Protein AF-A0A6I6JPS3-F1 (afdb_monomer)

pLDDT: mean 87.24, std 10.9, range [52.09, 98.12]

Structure (mmCIF, N/CA/C/O backbone):
data_AF-A0A6I6JPS3-F1
#
_entry.id   AF-A0A6I6JPS3-F1
#
loop_
_atom_site.group_PDB
_atom_site.id
_atom_site.type_symbol
_atom_site.label_atom_id
_atom_site.label_alt_id
_atom_site.label_comp_id
_atom_site.label_asym_id
_atom_site.label_entity_id
_atom_site.label_seq_id
_atom_site.pdbx_PDB_ins_code
_atom_site.Cartn_x
_atom_site.Cartn_y
_atom_site.Cartn_z
_atom_site.occupancy
_atom_site.B_iso_or_equiv
_atom_site.auth_seq_id
_atom_site.auth_comp_id
_atom_site.auth_asym_id
_atom_site.auth_atom_id
_atom_site.pdbx_PDB_model_num
ATOM 1 N N . MET A 1 1 ? 6.245 16.673 4.059 1.00 68.94 1 MET A N 1
ATOM 2 C CA . MET A 1 1 ? 6.814 15.321 4.227 1.00 68.94 1 MET A CA 1
ATOM 3 C C . MET A 1 1 ? 7.159 14.797 2.848 1.00 68.94 1 MET A C 1
ATOM 5 O O . MET A 1 1 ? 6.336 14.940 1.954 1.00 68.94 1 MET A O 1
ATOM 9 N N . GLU A 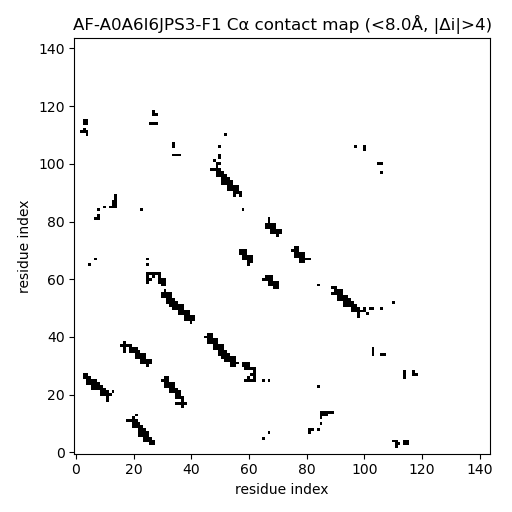1 2 ? 8.362 14.272 2.656 1.00 84.56 2 GLU A N 1
ATOM 10 C CA . GLU A 1 2 ? 8.762 13.668 1.382 1.00 84.56 2 GLU A CA 1
ATOM 11 C C . GLU A 1 2 ? 8.068 12.307 1.205 1.00 84.56 2 GLU A C 1
ATOM 13 O O . GLU A 1 2 ? 7.949 11.549 2.172 1.00 84.56 2 GLU A O 1
ATOM 18 N N . SER A 1 3 ? 7.571 12.012 0.001 1.00 90.06 3 SER A N 1
ATOM 19 C CA . SER A 1 3 ? 6.802 10.796 -0.295 1.00 90.06 3 SER A CA 1
ATOM 20 C C . SER A 1 3 ? 7.601 9.861 -1.198 1.00 90.06 3 SER A C 1
ATOM 22 O O . SER A 1 3 ? 7.842 10.171 -2.359 1.00 90.06 3 SER A O 1
ATOM 24 N N . PHE A 1 4 ? 7.975 8.704 -0.661 1.00 95.88 4 PHE A N 1
ATOM 25 C CA . PHE A 1 4 ? 8.673 7.613 -1.344 1.00 95.88 4 PHE A CA 1
ATOM 26 C C . PHE A 1 4 ? 7.723 6.474 -1.735 1.00 95.88 4 PHE A C 1
ATOM 28 O O . PHE A 1 4 ? 8.003 5.715 -2.653 1.00 95.88 4 PHE A O 1
ATOM 35 N N . ALA A 1 5 ? 6.594 6.325 -1.042 1.00 96.75 5 ALA A N 1
ATOM 36 C CA . ALA A 1 5 ? 5.496 5.489 -1.516 1.00 96.75 5 ALA A CA 1
ATOM 37 C C . ALA A 1 5 ? 4.624 6.311 -2.480 1.00 96.75 5 ALA A C 1
ATOM 39 O O . ALA A 1 5 ? 4.261 7.449 -2.170 1.00 96.75 5 ALA A O 1
ATOM 40 N N . ARG A 1 6 ? 4.280 5.754 -3.647 1.00 96.81 6 ARG A N 1
ATOM 41 C CA . ARG A 1 6 ? 3.447 6.438 -4.653 1.00 96.81 6 ARG A CA 1
ATOM 42 C C . ARG A 1 6 ? 2.007 5.965 -4.548 1.00 96.81 6 ARG A C 1
ATOM 44 O O . ARG A 1 6 ? 1.759 4.769 -4.634 1.00 96.81 6 ARG A O 1
ATOM 51 N N . LEU A 1 7 ? 1.059 6.879 -4.355 1.00 97.00 7 LEU A N 1
ATOM 52 C CA . LEU A 1 7 ? -0.364 6.535 -4.371 1.00 97.00 7 LEU A CA 1
ATOM 53 C C . LEU A 1 7 ? -0.761 6.108 -5.792 1.00 97.00 7 LEU A C 1
ATOM 55 O O . LEU A 1 7 ? -0.597 6.881 -6.729 1.00 97.00 7 LEU A O 1
ATOM 59 N N . ILE A 1 8 ? -1.282 4.892 -5.929 1.00 96.75 8 ILE A N 1
ATOM 60 C CA . ILE A 1 8 ? -1.801 4.342 -7.188 1.00 96.75 8 ILE A CA 1
ATOM 61 C C . ILE A 1 8 ? -3.280 4.694 -7.315 1.00 96.75 8 ILE A C 1
ATOM 63 O O . ILE A 1 8 ? -3.712 5.263 -8.313 1.00 96.75 8 ILE A O 1
ATOM 67 N N . HIS A 1 9 ? -4.058 4.352 -6.288 1.00 96.00 9 HIS A N 1
ATOM 68 C CA . HIS A 1 9 ? -5.504 4.513 -6.293 1.00 96.00 9 HIS A CA 1
ATOM 69 C C . HIS A 1 9 ? -6.043 4.626 -4.865 1.00 96.00 9 HIS A C 1
ATOM 71 O O . HIS A 1 9 ? -5.446 4.120 -3.911 1.00 96.00 9 HIS A O 1
ATOM 77 N N . LYS A 1 10 ? -7.195 5.278 -4.712 1.00 96.19 10 LYS A N 1
ATOM 78 C CA . LYS A 1 10 ? -7.948 5.331 -3.458 1.00 96.19 10 LYS A CA 1
ATOM 79 C C . LYS A 1 10 ? -9.389 4.947 -3.754 1.00 96.19 10 LYS A C 1
ATOM 81 O O . LYS A 1 10 ? -10.052 5.657 -4.503 1.00 96.19 10 LYS A O 1
ATOM 86 N N . SER A 1 11 ? -9.872 3.890 -3.111 1.00 92.81 11 SER A N 1
ATOM 87 C CA . SER A 1 11 ? -11.234 3.397 -3.308 1.00 92.81 11 SER A CA 1
ATOM 88 C C . SER A 1 11 ? -12.029 3.341 -2.007 1.00 92.81 11 SER A C 1
ATOM 90 O O . SER A 1 11 ? -11.480 3.165 -0.920 1.00 92.81 11 SER A O 1
ATOM 92 N N . TYR A 1 12 ? -13.345 3.491 -2.140 1.00 87.50 12 TYR A N 1
ATOM 93 C CA . TYR A 1 12 ? -14.342 3.276 -1.092 1.00 87.50 12 TYR A CA 1
ATOM 94 C C . TYR A 1 12 ? -15.195 2.021 -1.355 1.00 87.50 12 TYR A C 1
ATOM 96 O O . TYR A 1 12 ? -15.994 1.644 -0.503 1.00 87.50 12 TYR A O 1
ATOM 104 N N . MET A 1 13 ? -15.035 1.378 -2.518 1.00 72.12 13 MET A N 1
ATOM 105 C CA . MET A 1 13 ? -15.853 0.256 -2.993 1.00 72.12 13 MET A CA 1
ATOM 106 C C . MET A 1 13 ? -15.082 -1.066 -2.970 1.00 72.12 13 MET A C 1
ATOM 108 O O . MET A 1 13 ? -15.165 -1.867 -3.895 1.00 72.12 13 MET A O 1
ATOM 112 N N . THR A 1 14 ? -14.338 -1.307 -1.893 1.00 74.81 14 THR A N 1
ATOM 113 C CA . THR A 1 14 ? -13.442 -2.464 -1.843 1.00 74.81 14 THR A CA 1
ATOM 114 C C . THR A 1 14 ? -14.105 -3.703 -1.271 1.00 74.81 14 THR A C 1
ATOM 116 O O . THR A 1 14 ? -14.907 -3.617 -0.344 1.00 74.81 14 THR A O 1
ATOM 119 N N . TYR A 1 15 ? -13.646 -4.868 -1.714 1.00 82.25 15 TYR A N 1
ATOM 120 C CA . TYR A 1 15 ? -14.017 -6.174 -1.157 1.00 82.25 15 TYR A CA 1
ATOM 121 C C . TYR A 1 15 ? -13.280 -6.511 0.156 1.00 82.25 15 TYR A C 1
ATOM 123 O O . TYR A 1 15 ? -13.296 -7.654 0.614 1.00 82.25 15 TYR A O 1
ATOM 131 N N . LEU A 1 16 ? -12.606 -5.530 0.765 1.00 87.62 16 LEU A N 1
ATOM 132 C CA . LEU A 1 16 ? -11.905 -5.677 2.038 1.00 87.62 16 LEU A CA 1
ATOM 133 C C . LEU A 1 16 ? -12.851 -5.420 3.219 1.00 87.62 16 LEU A C 1
ATOM 135 O O . LEU A 1 16 ? -13.824 -4.681 3.080 1.00 87.62 16 LEU A O 1
ATOM 139 N N . PRO A 1 17 ? -12.576 -5.988 4.411 1.00 85.94 17 PRO A N 1
ATOM 140 C CA . PRO A 1 17 ? -13.437 -5.849 5.586 1.00 85.94 17 PRO A CA 1
ATOM 141 C C . PRO A 1 17 ? -13.301 -4.455 6.223 1.00 85.94 17 PRO A C 1
ATOM 143 O O . PRO A 1 17 ? -12.795 -4.308 7.336 1.00 85.94 17 PRO A O 1
ATOM 146 N N . THR A 1 18 ? -13.724 -3.416 5.506 1.00 88.88 18 THR A N 1
ATOM 147 C CA . THR A 1 18 ? -13.648 -2.018 5.924 1.00 88.88 18 THR A CA 1
ATOM 148 C C . THR A 1 18 ? -14.843 -1.204 5.435 1.00 88.88 18 THR A C 1
ATOM 150 O O . THR A 1 18 ? -15.448 -1.501 4.413 1.00 88.88 18 THR A O 1
ATOM 153 N N . LYS A 1 19 ? -15.182 -0.159 6.195 1.00 86.31 19 LYS A N 1
ATOM 154 C CA . LYS A 1 19 ? -16.104 0.914 5.784 1.00 86.31 19 LYS A CA 1
ATOM 155 C C . LYS A 1 19 ? -15.362 2.215 5.448 1.00 86.31 19 LYS A C 1
ATOM 157 O O . LYS A 1 19 ? -15.985 3.228 5.155 1.00 86.31 19 LYS A O 1
ATOM 162 N N . MET A 1 20 ? -14.039 2.201 5.585 1.00 90.62 20 MET A N 1
ATOM 163 C CA . MET A 1 20 ? -13.146 3.335 5.389 1.00 90.62 20 MET A CA 1
ATOM 164 C C . MET A 1 20 ? -12.469 3.207 4.022 1.00 90.62 20 MET A C 1
ATOM 166 O O . MET A 1 20 ? -12.369 2.098 3.498 1.00 90.62 20 MET A O 1
ATOM 170 N N . PRO A 1 21 ? -11.974 4.313 3.443 1.00 92.44 21 PRO A N 1
ATOM 171 C CA . PRO A 1 21 ? -11.244 4.237 2.191 1.00 92.44 21 PRO A CA 1
ATOM 172 C C . PRO A 1 21 ? -10.010 3.344 2.307 1.00 92.44 21 PRO A C 1
ATOM 174 O O . PRO A 1 21 ? -9.287 3.370 3.306 1.00 92.44 21 PRO A O 1
ATOM 177 N N . VAL A 1 22 ? -9.755 2.611 1.236 1.00 95.88 22 VAL A N 1
ATOM 178 C CA . VAL A 1 22 ? -8.556 1.816 1.014 1.00 95.88 22 VAL A CA 1
ATOM 179 C C . VAL A 1 22 ? -7.635 2.594 0.092 1.00 95.88 22 VAL A C 1
ATOM 181 O O . VAL A 1 22 ? -8.072 3.176 -0.902 1.00 95.88 22 VAL A O 1
ATOM 184 N N . GLN A 1 23 ? -6.355 2.619 0.432 1.00 97.12 23 GLN A N 1
ATOM 185 C CA . GLN A 1 23 ? -5.322 3.299 -0.332 1.00 97.12 23 GLN A CA 1
ATOM 186 C C . GLN A 1 23 ? -4.339 2.263 -0.871 1.00 97.12 23 GLN A C 1
ATOM 188 O O . GLN A 1 23 ? -3.797 1.461 -0.112 1.00 97.12 23 GLN A O 1
ATOM 193 N N . PHE A 1 24 ? -4.108 2.293 -2.177 1.00 97.25 24 PHE A N 1
ATOM 194 C CA . PHE A 1 24 ? -3.176 1.414 -2.869 1.00 97.25 24 PHE A CA 1
ATOM 195 C C . PHE A 1 24 ? -1.916 2.198 -3.207 1.00 97.25 24 PHE A C 1
ATOM 197 O O . PHE A 1 24 ? -1.997 3.294 -3.761 1.00 97.25 24 PHE A O 1
ATOM 204 N N . TYR A 1 25 ? -0.758 1.641 -2.884 1.00 98.12 25 TYR A N 1
ATOM 205 C CA . TYR A 1 25 ? 0.536 2.290 -3.020 1.00 98.12 25 TYR A CA 1
ATOM 206 C C . TYR A 1 25 ? 1.520 1.412 -3.778 1.00 98.12 25 TYR A C 1
ATOM 208 O O . TYR A 1 25 ? 1.634 0.222 -3.508 1.00 98.12 25 TYR A O 1
ATOM 216 N N . GLY A 1 26 ? 2.267 2.018 -4.687 1.00 97.69 26 GLY A N 1
ATOM 217 C CA . GLY A 1 26 ? 3.401 1.409 -5.358 1.00 97.69 26 GLY A CA 1
ATOM 218 C C . GLY A 1 26 ? 4.691 1.768 -4.641 1.00 97.69 26 GLY A C 1
ATOM 219 O O . GLY A 1 26 ? 4.914 2.942 -4.317 1.00 97.69 26 GLY A O 1
ATOM 220 N N . LEU A 1 27 ? 5.526 0.765 -4.371 1.00 97.19 27 LEU A N 1
ATOM 221 C CA . LEU A 1 27 ? 6.808 0.943 -3.696 1.00 97.19 27 LEU A CA 1
ATOM 222 C C . LEU A 1 27 ? 8.005 0.654 -4.627 1.00 97.19 27 LEU A C 1
ATOM 224 O O . LEU A 1 27 ? 7.852 -0.013 -5.650 1.00 97.19 27 LEU A O 1
ATOM 228 N N . PRO A 1 28 ? 9.210 1.141 -4.271 1.00 96.69 28 PRO A N 1
ATOM 229 C CA . PRO A 1 28 ? 10.449 0.925 -5.032 1.00 96.69 28 PRO A CA 1
ATOM 230 C C . PRO A 1 28 ? 10.914 -0.536 -5.134 1.00 96.69 28 PRO A C 1
ATOM 232 O O . PRO A 1 28 ? 11.791 -0.841 -5.933 1.00 96.69 28 PRO A O 1
ATOM 235 N N . ASP A 1 29 ? 10.346 -1.443 -4.334 1.00 94.94 29 ASP A N 1
ATOM 236 C CA . ASP A 1 29 ? 10.573 -2.894 -4.421 1.00 94.94 29 ASP A CA 1
ATOM 237 C C . ASP A 1 29 ? 9.760 -3.557 -5.548 1.00 94.94 29 ASP A C 1
ATOM 239 O O . ASP A 1 29 ? 9.764 -4.779 -5.686 1.00 94.94 29 ASP A O 1
ATOM 243 N N . GLY A 1 30 ? 9.034 -2.764 -6.337 1.00 95.06 30 GLY A N 1
ATOM 244 C CA . GLY A 1 30 ? 8.209 -3.243 -7.435 1.00 95.06 30 GLY A CA 1
ATOM 245 C C . GLY A 1 30 ? 6.859 -3.808 -6.998 1.00 95.06 30 GLY A C 1
ATOM 246 O O . GLY A 1 30 ? 6.136 -4.367 -7.823 1.00 95.06 30 GLY A O 1
ATOM 247 N N . LYS A 1 31 ? 6.503 -3.694 -5.715 1.00 96.69 31 LYS A N 1
ATOM 248 C CA . LYS A 1 31 ? 5.287 -4.289 -5.155 1.00 96.69 31 LYS A CA 1
ATOM 249 C C . LYS A 1 31 ? 4.180 -3.264 -4.953 1.00 96.69 31 LYS A C 1
ATOM 251 O O . LYS A 1 31 ? 4.422 -2.067 -4.768 1.00 96.69 31 LYS A O 1
ATOM 256 N N . VAL A 1 32 ? 2.951 -3.772 -4.928 1.00 97.50 32 VAL A N 1
ATOM 257 C CA . VAL A 1 32 ? 1.754 -3.005 -4.580 1.00 97.50 32 VAL A CA 1
ATOM 258 C C . VAL A 1 32 ? 1.369 -3.299 -3.134 1.00 97.50 32 VAL A C 1
ATOM 260 O O . VAL A 1 32 ? 1.213 -4.450 -2.732 1.00 97.50 32 VAL A O 1
ATOM 263 N N . TYR A 1 33 ? 1.198 -2.246 -2.345 1.00 97.94 33 TYR A N 1
ATOM 264 C CA . TYR A 1 33 ? 0.772 -2.302 -0.955 1.00 97.94 33 TYR A CA 1
ATOM 265 C C . TYR A 1 33 ? -0.606 -1.680 -0.788 1.00 97.94 33 TYR A C 1
ATOM 267 O O . TYR A 1 33 ? -0.969 -0.720 -1.459 1.00 97.94 33 TYR A O 1
ATOM 275 N N . ILE A 1 34 ? -1.360 -2.215 0.157 1.00 97.12 34 ILE A N 1
ATOM 276 C CA . ILE A 1 34 ? -2.701 -1.785 0.510 1.00 97.12 34 ILE A CA 1
ATOM 277 C C . ILE A 1 34 ? -2.652 -1.271 1.941 1.00 97.12 34 ILE A C 1
ATOM 279 O O . ILE A 1 34 ? -2.208 -1.986 2.839 1.00 97.12 34 ILE A O 1
ATOM 283 N N . LEU A 1 35 ? -3.132 -0.051 2.154 1.00 97.12 35 LEU A N 1
ATOM 284 C CA . LEU A 1 35 ? -3.341 0.541 3.464 1.00 97.12 35 LEU A CA 1
ATOM 285 C C . LEU A 1 35 ? -4.836 0.769 3.679 1.00 97.12 35 LEU A C 1
ATOM 287 O O . LEU A 1 35 ? -5.482 1.502 2.93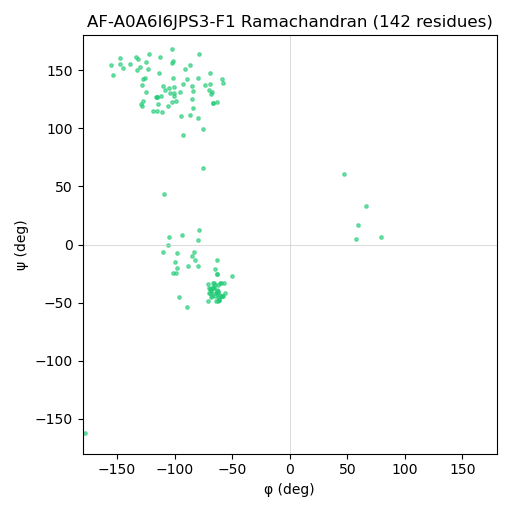1 1.00 97.12 35 LEU A O 1
ATOM 291 N N . TYR A 1 36 ? -5.388 0.158 4.721 1.00 95.88 36 TYR A N 1
ATOM 292 C CA . TYR A 1 36 ? -6.788 0.343 5.089 1.00 95.88 36 TYR A CA 1
ATOM 293 C C . TYR A 1 36 ? -6.989 0.259 6.595 1.00 95.88 36 TYR A C 1
ATOM 295 O O . TYR A 1 36 ? -6.203 -0.360 7.307 1.00 95.88 36 TYR A O 1
ATOM 303 N N . ALA A 1 37 ? -8.055 0.880 7.088 1.00 94.62 37 ALA A N 1
ATOM 304 C CA . ALA A 1 37 ? -8.453 0.777 8.486 1.00 94.62 37 ALA A CA 1
ATOM 305 C C . ALA A 1 37 ? -9.606 -0.217 8.627 1.00 94.62 37 ALA A C 1
ATOM 307 O O . ALA A 1 37 ? -10.485 -0.244 7.774 1.00 94.62 37 ALA A O 1
ATOM 308 N N . LYS A 1 38 ? -9.661 -1.006 9.696 1.00 91.88 38 LYS A N 1
ATOM 309 C CA . LYS A 1 38 ? -10.831 -1.832 10.021 1.00 91.88 38 LYS A CA 1
ATOM 310 C C . LYS A 1 38 ? -11.121 -1.805 11.513 1.00 91.88 38 LYS A C 1
ATOM 312 O O . LYS A 1 38 ? -10.237 -1.553 12.329 1.00 91.88 38 LYS A O 1
ATOM 317 N N . PHE A 1 39 ? -12.374 -2.061 11.865 1.00 90.88 39 PHE A N 1
ATOM 318 C CA . PHE A 1 39 ? -12.764 -2.186 13.262 1.00 90.88 39 PHE A CA 1
ATOM 319 C C . PHE A 1 39 ? -12.394 -3.570 13.797 1.00 90.88 39 PHE A C 1
ATOM 321 O O . PHE A 1 39 ? -12.539 -4.572 13.097 1.00 90.88 39 PHE A O 1
ATOM 328 N N . PHE A 1 40 ? -11.967 -3.628 15.055 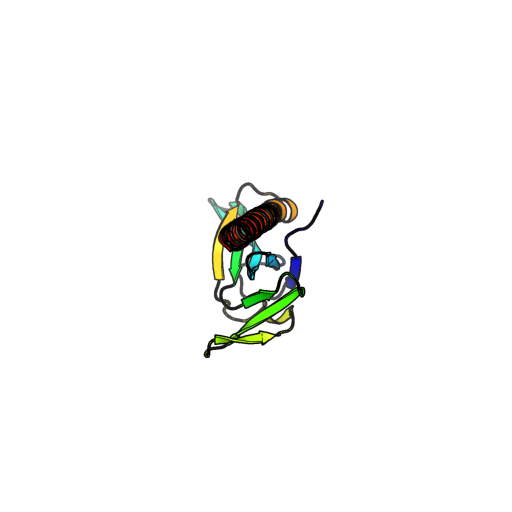1.00 88.31 40 PHE A N 1
ATOM 329 C CA . PHE A 1 40 ? -11.759 -4.879 15.781 1.00 88.31 40 PHE A CA 1
ATOM 330 C C . PHE A 1 40 ? -12.444 -4.823 17.148 1.00 88.31 40 PHE A C 1
ATOM 332 O O . PHE A 1 40 ? -12.636 -3.750 17.722 1.00 88.31 40 PHE A O 1
ATOM 339 N N . LYS A 1 41 ? -12.841 -5.981 17.678 1.00 84.69 41 LYS A N 1
ATOM 340 C CA . LYS A 1 41 ? -13.502 -6.070 18.985 1.00 84.69 41 LYS A CA 1
ATOM 341 C C . LYS A 1 41 ? -12.448 -6.115 20.093 1.00 84.69 41 LYS A C 1
ATOM 343 O O . LYS A 1 41 ? -11.570 -6.971 20.066 1.00 84.69 41 LYS A O 1
ATOM 348 N N . VAL A 1 42 ? -12.545 -5.200 21.057 1.00 81.38 42 VAL A N 1
ATOM 349 C CA . VAL A 1 42 ? -11.632 -5.109 22.216 1.00 81.38 42 VAL A CA 1
ATOM 350 C C . VAL A 1 42 ? -12.255 -5.764 23.457 1.00 81.38 42 VAL A C 1
ATOM 352 O O . VAL A 1 42 ? -11.541 -6.223 24.340 1.00 81.38 42 VAL A O 1
ATOM 355 N N . GLY A 1 43 ? -13.588 -5.846 23.524 1.00 78.50 43 GLY A N 1
ATOM 356 C CA . GLY A 1 43 ? -14.329 -6.444 24.637 1.00 78.50 43 GLY A CA 1
ATOM 357 C C . GLY A 1 43 ? -15.840 -6.428 24.398 1.00 78.50 43 GLY A C 1
ATOM 358 O O . GLY A 1 43 ? -16.290 -6.270 23.260 1.00 78.50 43 GLY A O 1
ATOM 359 N N . TYR A 1 44 ? -16.634 -6.590 25.460 1.00 67.69 44 TYR A N 1
ATOM 360 C CA . TYR A 1 44 ? -18.088 -6.405 25.387 1.00 67.69 44 TYR A CA 1
ATOM 361 C C . TYR A 1 44 ? -18.387 -4.937 25.032 1.00 67.69 44 TYR A C 1
ATOM 363 O O . TYR A 1 44 ? -17.868 -4.033 25.681 1.00 67.69 44 TYR A O 1
ATOM 371 N N . GLU A 1 45 ? -19.119 -4.717 23.936 1.00 77.19 45 GLU A N 1
ATOM 372 C CA . GLU A 1 45 ? -19.520 -3.400 23.394 1.00 77.19 45 GLU A CA 1
ATOM 373 C C . GLU A 1 45 ? -18.408 -2.388 23.043 1.00 77.19 45 GLU A C 1
ATOM 375 O O . GLU A 1 45 ? -18.702 -1.280 22.603 1.00 77.19 45 GLU A O 1
ATOM 380 N N . LYS A 1 46 ? -17.124 -2.755 23.138 1.00 81.12 46 LYS A N 1
ATOM 381 C CA . LYS A 1 46 ? -16.006 -1.876 22.754 1.00 81.12 46 LYS A CA 1
ATOM 382 C C . LYS A 1 46 ? -15.380 -2.308 21.432 1.00 81.12 46 LYS A C 1
ATOM 384 O O . LYS A 1 46 ? -14.828 -3.408 21.323 1.00 81.12 46 LYS A O 1
ATOM 389 N N . SER A 1 47 ? -15.414 -1.413 20.447 1.00 82.81 47 SER A N 1
ATOM 390 C CA . SER A 1 47 ? -14.683 -1.534 19.183 1.00 82.81 47 SER A CA 1
ATOM 391 C C . SER A 1 47 ? -13.470 -0.608 19.163 1.00 82.81 47 SER A C 1
ATOM 393 O O . SER A 1 47 ? -13.579 0.565 19.514 1.00 82.81 47 SER A O 1
ATOM 395 N N . GLY A 1 48 ? -12.330 -1.126 18.722 1.00 87.75 48 GLY A N 1
ATOM 396 C CA . GLY A 1 48 ? -11.146 -0.347 18.379 1.00 87.75 48 GLY A CA 1
ATOM 397 C C . GLY A 1 48 ? -11.005 -0.194 16.867 1.00 87.75 48 GLY A C 1
ATOM 398 O O . GLY A 1 48 ? -11.675 -0.885 16.097 1.00 87.75 48 GLY A O 1
ATOM 399 N N . LEU A 1 49 ? -10.112 0.700 16.449 1.00 91.12 49 LEU A N 1
ATOM 400 C CA . LEU A 1 49 ? -9.707 0.870 15.057 1.00 91.12 49 LEU A CA 1
ATOM 401 C C . LEU A 1 49 ? -8.282 0.340 14.893 1.00 91.12 49 LEU A C 1
ATOM 403 O O . LEU A 1 49 ? -7.414 0.656 15.704 1.00 91.12 49 LEU A O 1
ATOM 407 N N . GLU A 1 50 ? -8.041 -0.464 13.864 1.00 93.75 50 GLU A N 1
ATOM 408 C CA . GLU A 1 50 ? -6.696 -0.902 13.498 1.00 93.75 50 GLU A CA 1
ATOM 409 C C . GLU A 1 50 ? -6.397 -0.587 12.036 1.00 93.75 50 GLU A C 1
ATOM 411 O O . GLU A 1 50 ? -7.272 -0.675 11.174 1.00 93.75 50 GLU A O 1
ATOM 416 N N . PHE A 1 51 ? -5.150 -0.216 11.763 1.00 95.81 51 PHE A N 1
ATOM 417 C CA . PHE A 1 51 ? -4.645 0.053 10.423 1.00 95.81 51 PHE A CA 1
ATOM 418 C C . PHE A 1 51 ? -3.865 -1.156 9.930 1.00 95.81 51 PHE A C 1
ATOM 420 O O . PHE A 1 51 ? -3.005 -1.687 10.631 1.00 95.81 51 PHE A O 1
ATOM 427 N N . VAL A 1 52 ? -4.169 -1.603 8.723 1.00 95.81 52 VAL A N 1
ATOM 428 C CA . VAL A 1 52 ? -3.605 -2.802 8.117 1.00 95.81 52 VAL A CA 1
ATOM 429 C C . VAL A 1 52 ? -2.796 -2.390 6.901 1.00 95.81 52 VAL A C 1
ATOM 431 O O . VAL A 1 52 ? -3.309 -1.708 6.017 1.00 95.81 52 VAL A O 1
ATOM 434 N N . ILE A 1 53 ? -1.542 -2.838 6.863 1.00 97.31 53 ILE A N 1
ATOM 435 C CA . ILE A 1 53 ? -0.713 -2.843 5.662 1.00 97.31 53 ILE A CA 1
ATOM 436 C C . ILE A 1 53 ? -0.689 -4.273 5.129 1.00 97.31 53 ILE A C 1
ATOM 438 O O . ILE A 1 53 ? -0.266 -5.198 5.830 1.00 97.31 53 ILE A O 1
ATOM 442 N N . ALA A 1 54 ? -1.114 -4.446 3.885 1.00 97.00 54 ALA A N 1
ATOM 443 C CA . ALA A 1 54 ? -1.052 -5.706 3.158 1.00 97.00 54 ALA A CA 1
ATOM 444 C C . ALA A 1 54 ? -0.296 -5.535 1.835 1.00 97.00 54 ALA A C 1
ATOM 446 O O . ALA A 1 54 ? -0.192 -4.430 1.317 1.00 97.00 54 ALA A O 1
ATOM 447 N N . GLU A 1 55 ? 0.251 -6.619 1.304 1.00 97.12 55 GLU A N 1
ATOM 448 C CA . GLU A 1 55 ? 0.780 -6.711 -0.057 1.00 97.12 55 GLU A CA 1
ATOM 449 C C . GLU A 1 55 ? -0.328 -7.230 -0.977 1.00 97.12 55 GLU A C 1
ATOM 451 O O . GLU A 1 55 ? -1.070 -8.135 -0.589 1.00 97.12 55 GLU A O 1
ATOM 456 N N . HIS A 1 56 ? -0.453 -6.655 -2.171 1.00 95.69 56 HIS A N 1
ATOM 457 C CA . HIS A 1 56 ? -1.346 -7.141 -3.213 1.00 95.69 56 HIS A CA 1
ATOM 458 C C . HIS A 1 56 ? -0.565 -8.061 -4.156 1.00 95.69 56 HIS A C 1
ATOM 460 O O . HIS A 1 56 ? 0.286 -7.606 -4.911 1.00 95.69 56 HIS A O 1
ATOM 466 N N . GLU A 1 57 ? -0.865 -9.359 -4.132 1.00 94.31 57 GLU A N 1
ATOM 467 C CA . GLU A 1 57 ? -0.030 -10.379 -4.792 1.00 94.31 57 GLU A CA 1
ATOM 468 C C . GLU A 1 57 ? -0.316 -10.541 -6.297 1.00 94.31 57 GLU A C 1
ATOM 470 O O . GLU A 1 57 ? 0.378 -11.275 -6.993 1.00 94.31 57 GLU A O 1
ATOM 475 N N . GLU A 1 58 ? -1.341 -9.864 -6.818 1.00 92.88 58 GLU A N 1
ATOM 476 C CA . GLU A 1 58 ? -1.771 -9.958 -8.224 1.00 92.88 58 GLU A CA 1
ATOM 477 C C . GLU A 1 58 ? -1.215 -8.822 -9.091 1.00 92.88 58 GLU A C 1
ATOM 479 O O . GLU A 1 58 ? -1.359 -8.854 -10.315 1.00 92.88 58 GLU A O 1
ATOM 484 N N . PHE A 1 59 ? -0.558 -7.837 -8.473 1.00 94.56 59 PHE A N 1
ATOM 485 C CA . PHE A 1 59 ? -0.026 -6.672 -9.162 1.00 94.56 59 PHE A CA 1
ATOM 486 C C . PHE A 1 59 ? 1.413 -6.376 -8.750 1.00 94.56 59 PHE A C 1
ATOM 488 O O . PHE A 1 59 ? 1.834 -6.588 -7.615 1.00 94.56 59 PHE A O 1
ATOM 495 N N . SER A 1 60 ? 2.144 -5.803 -9.693 1.00 94.94 60 SER A N 1
ATOM 496 C CA . SER A 1 60 ? 3.445 -5.183 -9.498 1.00 94.94 60 SER A CA 1
ATOM 497 C C . SER A 1 60 ? 3.392 -3.728 -9.944 1.00 94.94 60 SER A C 1
ATOM 499 O O . SER A 1 60 ? 2.458 -3.292 -10.620 1.00 94.94 60 SER A O 1
ATOM 501 N N . PHE A 1 61 ? 4.386 -2.960 -9.530 1.00 96.00 61 PHE A N 1
ATOM 502 C CA . PHE A 1 61 ? 4.470 -1.539 -9.804 1.00 96.00 61 PHE A CA 1
ATOM 503 C C . PHE A 1 61 ? 5.832 -1.209 -10.405 1.00 96.00 61 PHE A C 1
ATOM 505 O O . PHE A 1 61 ? 6.861 -1.407 -9.769 1.00 96.00 61 PHE A O 1
ATOM 512 N N . ASP A 1 62 ? 5.853 -0.687 -11.626 1.00 94.62 62 ASP A N 1
ATOM 513 C CA . ASP A 1 62 ? 7.054 -0.073 -12.186 1.00 94.62 62 ASP A CA 1
ATOM 514 C C . ASP A 1 62 ? 7.233 1.295 -11.520 1.00 94.62 62 ASP A C 1
ATOM 516 O O . ASP A 1 62 ? 6.547 2.264 -11.855 1.00 94.62 62 ASP A O 1
ATOM 520 N N . TYR A 1 63 ? 8.122 1.352 -10.526 1.00 94.81 63 TYR A N 1
ATOM 521 C CA . TYR A 1 63 ? 8.327 2.552 -9.721 1.00 94.81 63 TYR A CA 1
ATOM 522 C C . TYR A 1 63 ? 8.927 3.710 -10.521 1.00 94.81 63 TYR A C 1
ATOM 524 O O . TYR A 1 63 ? 8.568 4.860 -10.279 1.00 94.81 63 TYR A O 1
ATOM 532 N N . GLU A 1 64 ? 9.781 3.430 -11.502 1.00 92.62 64 GLU A N 1
ATOM 533 C CA . GLU A 1 64 ? 10.408 4.467 -12.322 1.00 92.62 64 GLU A CA 1
ATOM 534 C C . GLU A 1 64 ? 9.378 5.094 -13.262 1.00 92.62 64 GLU A C 1
ATOM 536 O O . GLU A 1 64 ? 9.207 6.316 -13.282 1.00 92.62 64 GLU A O 1
ATOM 541 N N . LYS A 1 65 ? 8.604 4.257 -13.964 1.00 93.00 65 LYS A N 1
ATOM 542 C CA . LYS A 1 65 ? 7.585 4.717 -14.921 1.00 93.00 65 LYS A CA 1
ATOM 543 C C . LYS A 1 65 ? 6.262 5.111 -14.269 1.00 93.00 65 LYS A C 1
ATOM 545 O O . LYS A 1 65 ? 5.420 5.716 -14.925 1.00 93.00 65 LYS A O 1
ATOM 550 N N . GLY A 1 66 ? 6.058 4.763 -13.000 1.00 92.81 66 GLY A N 1
ATOM 551 C CA . GLY A 1 66 ? 4.798 4.977 -12.291 1.00 92.81 66 GLY A CA 1
ATOM 552 C C . GLY A 1 66 ? 3.644 4.143 -12.850 1.00 92.81 66 GLY A C 1
ATOM 553 O O . GLY A 1 66 ? 2.511 4.617 -12.867 1.00 92.81 66 GLY A O 1
ATOM 554 N N . GLN A 1 67 ? 3.923 2.934 -13.343 1.00 94.00 67 GLN A N 1
ATOM 555 C CA . GLN A 1 67 ? 2.940 2.103 -14.043 1.00 94.00 67 GLN A CA 1
ATOM 556 C C . GLN A 1 67 ? 2.541 0.882 -13.220 1.00 94.00 67 GLN A C 1
ATOM 558 O O . GLN A 1 67 ? 3.383 0.180 -12.663 1.00 94.00 67 GLN A O 1
ATOM 563 N N . LEU A 1 68 ? 1.242 0.596 -13.195 1.00 95.00 68 LEU A N 1
ATOM 564 C CA . LEU A 1 68 ? 0.699 -0.619 -12.608 1.00 95.00 68 LEU A CA 1
ATOM 565 C C . LEU A 1 68 ? 0.750 -1.765 -13.621 1.00 95.00 68 LEU A C 1
ATOM 567 O O . LEU A 1 68 ? 0.403 -1.595 -14.792 1.00 95.00 68 LEU A O 1
ATOM 571 N N . ILE A 1 69 ? 1.172 -2.935 -13.155 1.00 93.94 69 ILE A N 1
ATOM 572 C CA . ILE A 1 69 ? 1.330 -4.136 -13.966 1.00 93.94 69 ILE A CA 1
ATOM 573 C C . ILE A 1 69 ? 0.571 -5.276 -13.292 1.00 93.94 69 ILE A C 1
ATOM 575 O O . ILE A 1 69 ? 0.852 -5.612 -12.145 1.00 93.94 69 ILE A O 1
ATOM 579 N N . GLN A 1 70 ? -0.357 -5.903 -14.004 1.00 91.00 70 GLN A N 1
ATOM 580 C CA . GLN A 1 70 ? -1.041 -7.106 -13.535 1.00 91.00 70 GLN A CA 1
ATOM 581 C C . GLN A 1 70 ? -0.272 -8.363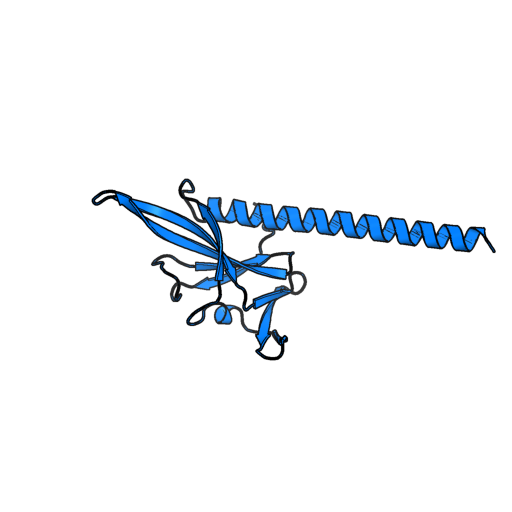 -13.953 1.00 91.00 70 GLN A C 1
ATOM 583 O O . GLN A 1 70 ? 0.263 -8.423 -15.065 1.00 91.00 70 GLN A O 1
ATOM 588 N N . TYR A 1 71 ? -0.242 -9.370 -13.079 1.00 84.38 71 TYR A N 1
ATOM 589 C CA . TYR A 1 71 ? 0.189 -10.718 -13.445 1.00 84.38 71 TYR A CA 1
ATOM 590 C C . TYR A 1 71 ? -0.987 -11.485 -14.061 1.00 84.38 71 TYR A C 1
ATOM 592 O O . TYR A 1 71 ? -1.994 -11.717 -13.390 1.00 84.38 71 TYR A O 1
ATOM 600 N N . ASP A 1 72 ? -0.870 -11.888 -15.326 1.00 72.19 72 ASP A N 1
ATOM 601 C CA . ASP A 1 72 ? -1.798 -12.857 -15.918 1.00 72.19 72 ASP A CA 1
ATOM 602 C C . ASP A 1 72 ? -1.447 -14.296 -15.478 1.00 72.19 72 ASP A C 1
ATOM 604 O O . ASP A 1 72 ? -0.348 -14.589 -15.008 1.00 72.19 72 ASP A O 1
ATOM 608 N N . SER A 1 73 ? -2.389 -15.213 -15.669 1.00 64.38 73 SER A N 1
ATOM 609 C CA . SER A 1 73 ? -2.317 -16.668 -15.500 1.00 64.38 73 SER A CA 1
ATOM 610 C C . SER A 1 73 ? -1.113 -17.305 -16.211 1.00 64.38 73 SER A C 1
ATOM 612 O O . SER A 1 73 ? -0.619 -18.344 -15.783 1.00 64.38 73 SER A O 1
ATOM 614 N N . SER A 1 74 ? -0.629 -16.675 -17.284 1.00 64.62 74 SER A N 1
ATOM 615 C CA . SER A 1 74 ? 0.572 -17.048 -18.042 1.00 64.62 74 SER A CA 1
ATOM 616 C C . SER A 1 74 ? 1.848 -16.318 -17.589 1.00 64.62 74 SER A C 1
ATOM 618 O O . SER A 1 74 ? 2.873 -16.405 -18.258 1.00 64.62 74 SER A O 1
ATOM 620 N N . MET A 1 75 ? 1.794 -15.565 -16.485 1.00 62.59 75 MET A N 1
ATOM 621 C CA . MET A 1 75 ? 2.822 -14.620 -16.023 1.00 62.59 75 MET A CA 1
ATOM 622 C C . MET A 1 75 ? 3.164 -13.490 -17.008 1.00 62.59 75 MET A C 1
ATOM 624 O O . MET A 1 75 ? 4.172 -12.797 -16.838 1.00 62.59 75 MET A O 1
ATOM 628 N N . ASN A 1 76 ? 2.309 -13.239 -18.002 1.00 69.19 76 ASN A N 1
ATOM 629 C CA . ASN A 1 76 ? 2.450 -12.070 -18.860 1.00 69.19 76 ASN A CA 1
ATOM 630 C C . ASN A 1 76 ? 2.177 -10.792 -18.054 1.00 69.19 76 ASN A C 1
ATOM 632 O O . ASN A 1 76 ? 1.187 -10.693 -17.328 1.00 69.19 76 ASN A O 1
ATOM 636 N N . LYS A 1 77 ? 3.078 -9.813 -18.185 1.00 75.31 77 LYS A N 1
ATOM 637 C CA . LYS A 1 77 ? 2.978 -8.497 -17.548 1.00 75.31 77 LYS A CA 1
ATOM 638 C C . LYS A 1 77 ? 2.167 -7.568 -18.442 1.00 75.31 77 LYS A C 1
ATOM 640 O O . LYS A 1 77 ? 2.637 -7.191 -19.513 1.00 75.31 77 LYS A O 1
ATOM 645 N N . ILE A 1 78 ? 0.969 -7.199 -18.000 1.00 84.06 78 ILE A N 1
ATOM 646 C CA . ILE A 1 78 ? 0.082 -6.295 -18.741 1.00 84.06 78 ILE A CA 1
ATOM 647 C C . ILE A 1 78 ? -0.027 -4.980 -17.973 1.00 84.06 78 ILE A C 1
ATOM 649 O O . ILE A 1 78 ? -0.323 -4.978 -16.778 1.00 84.06 78 ILE A O 1
ATOM 653 N N . HIS A 1 79 ? 0.216 -3.863 -18.660 1.00 86.94 79 HIS A N 1
ATOM 654 C CA . HIS A 1 79 ? -0.042 -2.537 -18.108 1.00 86.94 79 HIS A CA 1
ATOM 655 C C . HIS A 1 79 ? -1.546 -2.324 -17.969 1.00 86.94 79 HIS A C 1
ATOM 657 O O . HIS A 1 79 ? -2.296 -2.530 -18.922 1.00 86.94 79 HIS A O 1
ATOM 663 N N . VAL A 1 80 ? -1.975 -1.899 -16.788 1.00 90.69 80 VAL A N 1
ATOM 664 C CA . VAL A 1 80 ? -3.395 -1.750 -16.456 1.00 90.69 80 VAL A CA 1
ATOM 665 C C . VAL A 1 80 ? -3.666 -0.398 -15.808 1.00 90.69 80 VAL A C 1
ATOM 667 O O . VAL A 1 80 ? -2.763 0.252 -15.278 1.00 90.69 80 VAL A O 1
ATOM 670 N N . TYR A 1 81 ? -4.927 0.028 -15.849 1.00 92.12 81 TYR A N 1
ATOM 671 C CA . TYR A 1 81 ? -5.378 1.247 -15.185 1.00 92.12 81 TYR A CA 1
ATOM 672 C C . TYR A 1 81 ? -5.345 1.098 -13.663 1.00 92.12 81 TYR A C 1
ATOM 674 O O . TYR A 1 81 ? -5.594 0.009 -13.138 1.00 92.12 81 TYR A O 1
ATOM 682 N N . SER A 1 82 ? -5.073 2.195 -12.956 1.00 92.94 82 SER A N 1
ATOM 683 C CA . SER A 1 82 ? -4.913 2.219 -11.499 1.00 92.94 82 SER A CA 1
ATOM 684 C C . SER A 1 82 ? -6.128 1.694 -10.739 1.00 92.94 82 SER A C 1
ATOM 686 O O . SER A 1 82 ? -5.962 1.077 -9.697 1.00 92.94 82 SER A O 1
ATOM 688 N N . GLU A 1 83 ? -7.336 1.903 -11.255 1.00 91.31 83 GLU A N 1
ATOM 689 C CA . GLU A 1 83 ? -8.606 1.448 -10.679 1.00 91.31 83 GLU A CA 1
ATOM 690 C C . GLU A 1 83 ? -8.694 -0.084 -10.610 1.00 91.31 83 GLU A C 1
ATOM 692 O O . GLU A 1 83 ? -9.379 -0.625 -9.748 1.00 91.31 83 GLU A O 1
ATOM 697 N N . THR A 1 84 ? -7.957 -0.793 -11.471 1.00 92.0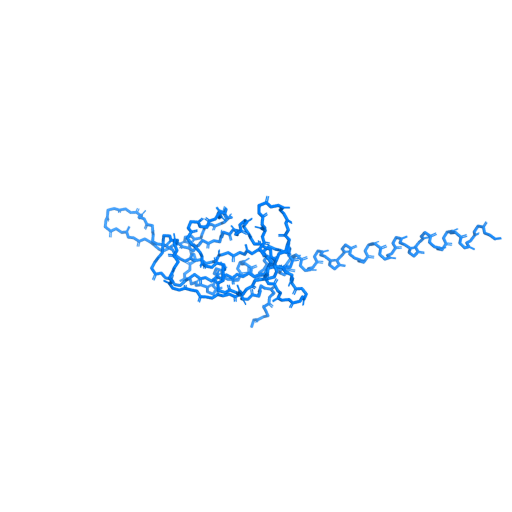0 84 THR A N 1
ATOM 698 C CA . THR A 1 84 ? -7.992 -2.262 -11.585 1.00 92.00 84 THR A CA 1
ATOM 699 C C . THR A 1 84 ? -7.476 -2.968 -10.325 1.00 92.00 84 THR A C 1
ATOM 701 O O . THR A 1 84 ? -7.808 -4.131 -10.099 1.00 92.00 84 THR A O 1
ATOM 704 N N . VAL A 1 85 ? -6.688 -2.283 -9.481 1.00 92.19 85 VAL A N 1
ATOM 705 C CA . VAL A 1 85 ? -6.259 -2.826 -8.175 1.00 92.19 85 VAL A CA 1
ATOM 706 C C . VAL A 1 85 ? -7.429 -3.075 -7.231 1.00 92.19 85 VAL A C 1
ATOM 708 O O . VAL A 1 85 ? -7.318 -3.900 -6.327 1.00 92.19 85 VAL A O 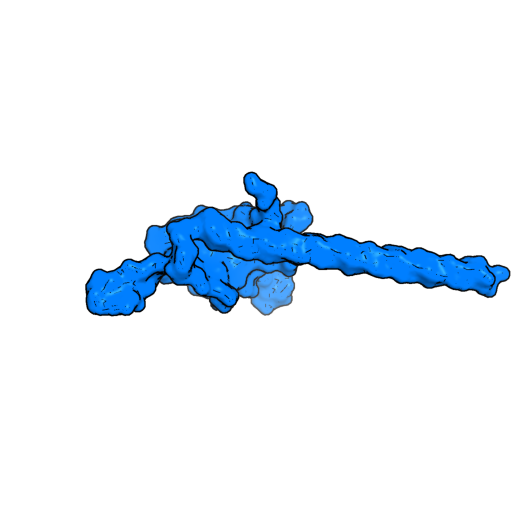1
ATOM 711 N N . ASP A 1 86 ? -8.540 -2.357 -7.407 1.00 92.12 86 ASP A N 1
ATOM 712 C CA . ASP A 1 86 ? -9.744 -2.574 -6.624 1.00 92.12 86 ASP A CA 1
ATOM 713 C C . ASP A 1 86 ? -10.662 -3.552 -7.352 1.00 92.12 86 ASP A C 1
ATOM 715 O O . ASP A 1 86 ? -11.437 -3.191 -8.238 1.00 92.12 86 ASP A O 1
ATOM 719 N N . LYS A 1 87 ? -10.539 -4.829 -6.991 1.00 90.81 87 LYS A N 1
ATOM 720 C CA . LYS A 1 87 ? -11.240 -5.917 -7.669 1.00 90.81 87 LYS A CA 1
ATOM 721 C C . LYS A 1 87 ? -11.894 -6.899 -6.695 1.00 90.81 87 LYS A C 1
ATOM 723 O O . LYS A 1 87 ? -11.470 -7.002 -5.540 1.00 90.81 87 LYS A O 1
ATOM 728 N N . PRO A 1 88 ? -12.871 -7.698 -7.164 1.00 89.62 88 PRO A N 1
ATOM 729 C CA . PRO A 1 88 ? -13.436 -8.793 -6.386 1.00 89.62 88 PRO A CA 1
ATOM 730 C C . PRO A 1 88 ? -12.378 -9.809 -5.951 1.00 89.62 88 PRO A C 1
ATOM 732 O O . PRO A 1 88 ? -11.512 -10.199 -6.744 1.00 89.62 88 PRO A O 1
ATOM 735 N N . ASN A 1 89 ? -12.500 -10.272 -4.703 1.00 88.31 89 ASN A N 1
ATOM 736 C CA . ASN A 1 89 ? -11.673 -11.321 -4.095 1.00 88.31 89 ASN A CA 1
ATOM 737 C C . ASN A 1 89 ? -10.160 -11.117 -4.336 1.00 88.31 89 ASN A C 1
ATOM 739 O O . ASN A 1 89 ? -9.531 -11.954 -4.990 1.00 88.31 89 ASN A O 1
ATOM 743 N N . PRO A 1 90 ? -9.573 -9.997 -3.871 1.00 91.38 90 PRO A N 1
ATOM 744 C CA . PRO A 1 90 ? -8.161 -9.720 -4.102 1.00 91.38 90 PRO A CA 1
ATOM 745 C C . PRO A 1 90 ? -7.285 -10.693 -3.302 1.00 91.38 90 PRO A C 1
ATOM 747 O O . PRO A 1 90 ? -7.554 -10.963 -2.126 1.00 91.38 90 PRO A O 1
ATOM 750 N N . LYS A 1 91 ? -6.210 -11.199 -3.914 1.00 93.12 91 LYS A N 1
ATOM 751 C CA . LYS A 1 91 ? -5.182 -11.969 -3.202 1.00 93.12 91 LYS A CA 1
ATOM 752 C C . LYS A 1 91 ? -4.263 -10.998 -2.482 1.00 93.12 91 LYS A C 1
ATOM 754 O O . LYS A 1 91 ? -3.502 -10.248 -3.105 1.00 93.12 91 LYS A O 1
ATOM 759 N N . ILE A 1 92 ? -4.387 -10.994 -1.159 1.00 94.44 92 ILE A N 1
ATOM 760 C CA . ILE A 1 92 ? -3.650 -10.089 -0.290 1.00 94.44 92 ILE A CA 1
ATOM 761 C C . ILE A 1 92 ? -2.925 -10.855 0.805 1.00 94.44 92 ILE A C 1
ATOM 763 O O . ILE A 1 92 ? -3.459 -11.793 1.400 1.00 94.44 92 ILE A O 1
ATOM 767 N N . LYS A 1 93 ? -1.728 -10.384 1.135 1.00 96.31 93 LYS A N 1
ATOM 768 C CA . LYS A 1 93 ? -0.943 -10.886 2.258 1.00 96.31 93 LYS A CA 1
ATOM 769 C C . LYS A 1 93 ? -0.790 -9.796 3.299 1.00 96.31 93 LYS A C 1
ATOM 771 O O . LYS A 1 93 ? -0.151 -8.777 3.051 1.00 96.31 93 LYS A O 1
ATOM 776 N N . ILE A 1 94 ? -1.367 -9.997 4.481 1.00 96.12 94 ILE A N 1
ATOM 777 C CA . ILE A 1 94 ? -1.229 -9.039 5.584 1.00 96.12 94 ILE A CA 1
ATOM 778 C C . ILE A 1 94 ? 0.232 -9.017 6.039 1.00 96.12 94 ILE A C 1
ATOM 780 O O . ILE A 1 94 ? 0.780 -10.038 6.449 1.00 96.12 94 ILE A O 1
ATOM 784 N N . ILE A 1 95 ? 0.849 -7.838 5.983 1.00 96.31 95 ILE A N 1
ATOM 785 C CA . ILE A 1 95 ? 2.243 -7.623 6.380 1.00 96.31 95 ILE A CA 1
ATOM 786 C C . ILE A 1 95 ? 2.307 -7.122 7.815 1.00 96.31 95 ILE A C 1
ATOM 788 O O . ILE A 1 95 ? 3.138 -7.573 8.602 1.00 96.31 95 ILE A O 1
ATOM 792 N N . LYS A 1 96 ? 1.448 -6.158 8.163 1.00 95.56 96 LYS A N 1
ATOM 793 C CA . LYS A 1 96 ? 1.454 -5.546 9.489 1.00 95.56 96 LYS A CA 1
ATOM 794 C C . LYS A 1 96 ? 0.086 -4.998 9.862 1.00 95.56 96 LYS A C 1
ATOM 796 O O . LYS A 1 96 ? -0.643 -4.490 9.016 1.00 95.56 96 LYS A O 1
ATOM 801 N N . VAL A 1 97 ? -0.230 -5.078 11.150 1.00 95.38 97 VAL A N 1
ATOM 802 C CA . VAL A 1 97 ? -1.442 -4.514 11.744 1.00 95.38 97 VAL A CA 1
ATOM 803 C C . VAL A 1 97 ? -1.031 -3.597 12.887 1.00 95.38 97 VAL A C 1
ATOM 805 O O . VAL A 1 97 ? -0.229 -3.983 13.738 1.00 95.38 97 VAL A O 1
ATOM 808 N N . PHE A 1 98 ? -1.574 -2.386 12.909 1.00 93.81 98 PHE A N 1
ATOM 809 C CA . PHE A 1 98 ? -1.286 -1.367 13.905 1.00 93.81 98 PHE A CA 1
ATOM 810 C C . PHE A 1 98 ? -2.555 -1.004 14.669 1.00 93.81 98 PHE A C 1
ATOM 812 O O . PHE A 1 98 ? -3.493 -0.449 14.102 1.00 93.81 98 PHE A O 1
ATOM 819 N N . ARG A 1 99 ? -2.569 -1.299 15.970 1.00 91.50 99 ARG A N 1
ATOM 820 C CA . ARG A 1 99 ? -3.694 -0.989 16.873 1.00 91.50 99 ARG A CA 1
ATOM 821 C C . ARG A 1 99 ? -3.495 0.290 17.684 1.00 91.50 99 ARG A C 1
ATOM 823 O O . ARG A 1 99 ? -4.458 0.837 18.202 1.00 91.50 99 ARG A O 1
ATOM 830 N N . SER A 1 100 ? -2.249 0.739 17.831 1.00 86.69 100 SER A N 1
ATOM 831 C CA . SER A 1 100 ? -1.892 1.973 18.546 1.00 86.69 100 SER A CA 1
ATOM 832 C C . SER A 1 100 ? -1.914 3.212 17.651 1.00 86.69 100 SER A C 1
ATOM 834 O O . SER A 1 100 ? -1.950 4.329 18.160 1.00 86.69 100 SER A O 1
ATOM 836 N N . THR A 1 101 ? -1.867 3.009 16.334 1.00 85.19 101 THR A N 1
ATOM 837 C CA . THR A 1 101 ? -1.894 4.065 15.323 1.00 85.19 101 THR A CA 1
ATOM 838 C C . THR A 1 101 ? -3.272 4.708 15.263 1.00 85.19 101 THR A C 1
ATOM 840 O O . THR A 1 101 ? -4.285 4.011 15.216 1.00 85.19 101 THR A O 1
ATOM 843 N N . LYS A 1 102 ? -3.310 6.041 15.257 1.00 86.69 102 LYS A N 1
ATOM 844 C CA . LYS A 1 102 ? -4.554 6.818 15.352 1.00 86.69 102 LYS A CA 1
ATOM 845 C C . LYS A 1 102 ? -5.051 7.330 14.005 1.00 86.69 102 LYS A C 1
ATOM 847 O O . LYS A 1 102 ? -6.203 7.749 13.910 1.00 86.69 102 LYS A O 1
ATOM 852 N N . SER A 1 103 ? -4.213 7.318 12.968 1.00 91.75 103 SER A N 1
ATOM 853 C CA . SER A 1 103 ? -4.551 7.923 11.680 1.00 91.75 103 SER A CA 1
ATOM 854 C C . SER A 1 103 ? -3.939 7.204 10.477 1.00 91.75 103 SER A C 1
ATOM 856 O O . SER A 1 103 ? -2.933 6.502 10.579 1.00 91.75 103 SER A O 1
ATOM 858 N N . PHE A 1 104 ? -4.526 7.446 9.301 1.00 93.12 104 PHE A N 1
ATOM 859 C CA . PHE A 1 104 ? -3.937 7.033 8.025 1.00 93.12 104 PHE A CA 1
ATOM 860 C C . PHE A 1 104 ? -2.561 7.663 7.797 1.00 93.12 104 PHE A C 1
ATOM 862 O O . PHE A 1 104 ? -1.714 7.015 7.198 1.00 93.12 104 PHE A O 1
ATOM 869 N N . ALA A 1 105 ? -2.329 8.890 8.276 1.00 94.00 105 ALA A N 1
ATOM 870 C CA . ALA A 1 105 ? -1.046 9.572 8.121 1.00 94.00 105 ALA A CA 1
ATOM 871 C C . ALA A 1 105 ? 0.075 8.830 8.863 1.00 94.00 105 ALA A C 1
ATOM 873 O O . ALA A 1 105 ? 1.086 8.496 8.260 1.00 94.00 105 ALA A O 1
ATOM 874 N N . GLU A 1 106 ? -0.153 8.466 10.126 1.00 94.31 106 GLU A N 1
ATOM 875 C CA . GLU A 1 106 ? 0.798 7.672 10.918 1.00 94.31 106 GLU A CA 1
ATOM 876 C C . GLU A 1 106 ? 1.025 6.272 10.313 1.00 94.31 106 GLU A C 1
ATOM 878 O O . GLU A 1 106 ? 2.148 5.773 10.247 1.00 94.31 106 GLU A O 1
ATOM 883 N N . ALA A 1 107 ? -0.034 5.615 9.824 1.00 94.69 107 ALA A N 1
ATOM 884 C CA . ALA A 1 107 ? 0.112 4.321 9.157 1.00 94.69 107 ALA A CA 1
ATOM 885 C C . ALA A 1 107 ? 0.891 4.444 7.833 1.00 94.69 107 ALA A C 1
ATOM 887 O O . ALA A 1 107 ? 1.709 3.583 7.499 1.00 94.69 107 ALA A O 1
ATOM 888 N N . PHE A 1 108 ? 0.666 5.535 7.100 1.00 96.19 108 PHE A N 1
ATOM 889 C CA . PHE A 1 108 ? 1.389 5.867 5.883 1.00 96.19 108 PHE A CA 1
ATOM 890 C C . PHE A 1 108 ? 2.862 6.170 6.160 1.00 96.19 108 PHE A C 1
ATOM 892 O O . PHE A 1 108 ? 3.703 5.723 5.392 1.00 96.19 108 PHE A O 1
ATOM 899 N N . GLU A 1 109 ? 3.211 6.832 7.265 1.00 95.69 109 GLU A N 1
ATOM 900 C CA . GLU A 1 109 ? 4.610 7.055 7.658 1.00 95.69 109 GLU A CA 1
ATOM 901 C C . GLU A 1 109 ? 5.385 5.738 7.772 1.00 95.69 109 GLU A C 1
ATOM 903 O O . GLU A 1 109 ? 6.496 5.628 7.255 1.00 95.69 109 GLU A O 1
ATOM 908 N N . HIS A 1 110 ? 4.783 4.694 8.350 1.00 94.81 110 HIS A N 1
ATOM 909 C CA . HIS A 1 110 ? 5.411 3.371 8.399 1.00 94.81 110 HIS A CA 1
ATOM 910 C C . HIS A 1 110 ? 5.660 2.772 7.009 1.00 94.81 110 HIS A C 1
ATOM 912 O O . HIS A 1 110 ? 6.703 2.151 6.780 1.00 94.81 110 HIS A O 1
ATOM 918 N N . LEU A 1 111 ? 4.713 2.945 6.084 1.00 95.75 111 LEU A N 1
ATOM 919 C CA . LEU A 1 111 ? 4.856 2.483 4.704 1.00 95.75 111 LEU A CA 1
ATOM 920 C C . LEU A 1 111 ? 5.907 3.306 3.941 1.00 95.75 111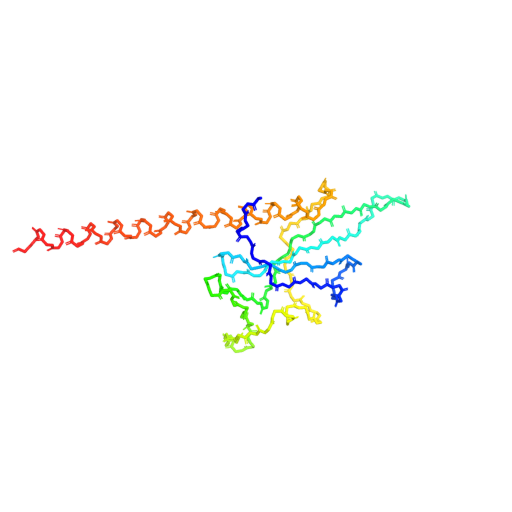 LEU A C 1
ATOM 922 O O . LEU A 1 111 ? 6.734 2.756 3.216 1.00 95.75 111 LEU A O 1
ATOM 926 N N . ASN A 1 112 ? 5.908 4.618 4.145 1.00 97.00 112 ASN A N 1
ATOM 927 C CA . ASN A 1 112 ? 6.801 5.564 3.496 1.00 97.00 112 ASN A CA 1
ATOM 928 C C . ASN A 1 112 ? 8.254 5.391 3.963 1.00 97.00 112 ASN A C 1
ATOM 930 O O . ASN A 1 112 ? 9.176 5.410 3.152 1.00 97.00 112 ASN A O 1
ATOM 934 N N . GLU A 1 113 ? 8.469 5.127 5.252 1.00 95.81 113 GLU A N 1
ATOM 935 C CA . GLU A 1 113 ? 9.787 4.779 5.791 1.00 95.81 113 GLU A CA 1
ATOM 936 C C . GLU A 1 113 ? 10.301 3.445 5.236 1.00 95.81 113 GLU A C 1
ATOM 938 O O . GLU A 1 113 ? 11.498 3.302 4.976 1.00 95.81 113 GLU A O 1
ATOM 943 N N . LYS A 1 114 ? 9.415 2.469 4.985 1.00 95.25 114 LYS A N 1
ATOM 944 C CA . LYS A 1 114 ? 9.796 1.239 4.276 1.00 95.25 114 LYS A CA 1
ATOM 945 C C . LYS A 1 114 ? 10.273 1.552 2.855 1.00 95.25 114 LYS A C 1
ATOM 947 O O . LYS A 1 114 ? 11.352 1.105 2.477 1.00 95.25 114 LYS A O 1
ATOM 952 N N . ALA A 1 115 ? 9.518 2.352 2.105 1.00 96.12 115 ALA A N 1
ATOM 953 C CA . ALA A 1 115 ? 9.881 2.773 0.751 1.00 96.12 115 ALA A CA 1
ATOM 954 C C . ALA A 1 115 ? 11.236 3.507 0.712 1.00 96.12 115 ALA A C 1
ATOM 956 O O . ALA A 1 115 ? 12.101 3.193 -0.103 1.00 96.12 115 ALA A O 1
ATOM 957 N N . LYS A 1 116 ? 11.462 4.420 1.663 1.00 96.31 116 LYS A N 1
ATOM 958 C CA . LYS A 1 116 ? 12.725 5.151 1.827 1.00 96.31 116 LYS A CA 1
ATOM 959 C C . LYS A 1 116 ? 13.918 4.226 2.058 1.00 96.31 116 LYS A C 1
ATOM 961 O O . LYS A 1 116 ? 14.979 4.435 1.476 1.00 96.31 116 LYS A O 1
ATOM 966 N N . LYS A 1 117 ? 13.763 3.216 2.921 1.00 95.50 117 LYS A N 1
ATOM 967 C CA . LYS A 1 117 ? 14.822 2.233 3.198 1.00 95.50 117 LYS A CA 1
ATOM 968 C C . LYS A 1 117 ? 15.174 1.420 1.956 1.00 95.50 117 LYS A C 1
ATOM 970 O O . LYS A 1 117 ? 16.353 1.231 1.695 1.00 95.50 117 LYS A O 1
ATOM 975 N N . ILE A 1 118 ? 14.173 1.013 1.174 1.00 94.19 118 ILE A N 1
ATOM 976 C CA . ILE A 1 118 ? 14.397 0.285 -0.083 1.00 94.19 118 ILE A CA 1
ATOM 977 C C . ILE A 1 118 ? 15.208 1.146 -1.059 1.00 94.19 118 ILE A C 1
ATOM 979 O O . ILE A 1 118 ? 16.221 0.688 -1.569 1.00 94.19 118 ILE A O 1
ATOM 983 N N . LEU A 1 119 ? 14.837 2.417 -1.252 1.00 92.00 119 LEU A N 1
ATOM 984 C CA . LEU A 1 119 ? 15.596 3.319 -2.131 1.00 92.00 119 LEU A CA 1
ATOM 985 C C . LEU A 1 119 ? 17.048 3.486 -1.686 1.00 92.00 119 LEU A C 1
ATOM 987 O O . LEU A 1 119 ? 17.949 3.429 -2.515 1.00 92.00 119 LEU A O 1
ATOM 991 N N . LYS A 1 120 ? 17.283 3.670 -0.382 1.00 91.69 120 LYS A N 1
ATOM 992 C CA . LYS A 1 120 ? 18.643 3.788 0.157 1.00 91.69 120 LYS A CA 1
ATOM 993 C C . LYS A 1 120 ? 19.478 2.536 -0.106 1.00 91.69 120 LYS A C 1
ATOM 995 O O . LYS A 1 120 ? 20.629 2.672 -0.503 1.00 91.69 120 LYS A O 1
ATOM 1000 N N . ASN A 1 121 ? 18.901 1.352 0.084 1.00 88.00 121 ASN A N 1
ATOM 1001 C CA . ASN A 1 121 ? 19.599 0.091 -0.154 1.00 88.00 121 ASN A CA 1
ATOM 1002 C C . ASN A 1 121 ? 19.902 -0.107 -1.648 1.00 88.00 121 ASN A C 1
ATOM 1004 O O . ASN A 1 121 ? 21.042 -0.393 -1.993 1.00 88.00 121 ASN A O 1
ATOM 1008 N N . ASN A 1 122 ? 18.937 0.166 -2.533 1.00 83.88 122 ASN A N 1
ATOM 1009 C CA . ASN A 1 122 ? 19.134 0.062 -3.984 1.00 83.88 122 ASN A CA 1
ATOM 1010 C C . ASN A 1 122 ? 20.240 1.008 -4.496 1.00 83.88 122 ASN A C 1
ATOM 1012 O O . ASN A 1 122 ? 20.927 0.695 -5.465 1.00 83.88 122 ASN A O 1
ATOM 1016 N N . ILE A 1 123 ? 20.409 2.183 -3.873 1.00 80.44 123 ILE A N 1
ATOM 1017 C CA . ILE A 1 123 ? 21.500 3.117 -4.202 1.00 80.44 123 ILE A CA 1
ATOM 1018 C C . ILE A 1 123 ? 22.854 2.548 -3.762 1.00 80.44 123 ILE A C 1
ATOM 1020 O O . ILE A 1 123 ? 23.822 2.656 -4.509 1.00 80.44 123 ILE A O 1
ATOM 1024 N N . GLN A 1 124 ? 22.923 1.943 -2.573 1.00 76.25 124 GLN A N 1
ATOM 1025 C CA . GLN A 1 124 ? 24.155 1.333 -2.065 1.00 76.25 124 GLN A CA 1
ATOM 1026 C C . GLN A 1 124 ? 24.589 0.140 -2.923 1.00 76.25 124 GLN A C 1
ATOM 1028 O O . GLN A 1 124 ? 25.754 0.061 -3.292 1.00 76.25 124 GLN A O 1
ATOM 1033 N N . GLU A 1 125 ? 23.662 -0.741 -3.304 1.00 73.50 125 GLU A N 1
ATOM 1034 C CA . GLU A 1 125 ? 23.953 -1.891 -4.173 1.00 73.50 125 GLU A CA 1
ATOM 1035 C C . GLU A 1 125 ? 24.500 -1.453 -5.540 1.00 73.50 125 GLU A C 1
ATOM 1037 O O . GLU A 1 125 ? 25.537 -1.950 -5.973 1.00 73.50 125 GLU A O 1
ATOM 1042 N N . LYS A 1 126 ? 23.886 -0.442 -6.171 1.00 72.38 126 LYS A N 1
ATOM 1043 C CA . LYS A 1 126 ? 24.377 0.106 -7.447 1.00 72.38 126 LYS A CA 1
ATOM 1044 C C . LYS A 1 126 ? 25.776 0.719 -7.349 1.00 72.38 126 LYS A C 1
ATOM 1046 O O . LYS A 1 126 ? 26.527 0.649 -8.313 1.00 72.38 126 LYS A O 1
ATOM 1051 N N . GLN A 1 127 ? 26.127 1.344 -6.223 1.00 66.06 127 GLN A N 1
ATOM 1052 C CA . GLN A 1 127 ? 27.476 1.890 -6.024 1.00 66.06 127 GLN A CA 1
ATOM 1053 C C . GLN A 1 127 ? 28.520 0.770 -5.923 1.00 66.06 127 GLN A C 1
ATOM 1055 O O . GLN A 1 127 ? 29.565 0.860 -6.557 1.00 66.06 127 GLN A O 1
ATOM 1060 N N . ILE A 1 128 ? 28.199 -0.316 -5.215 1.00 71.25 128 ILE A N 1
ATOM 1061 C CA . ILE A 1 128 ? 29.084 -1.481 -5.068 1.00 71.25 128 ILE A CA 1
ATOM 1062 C C . ILE A 1 128 ? 29.339 -2.166 -6.422 1.00 71.25 128 ILE A C 1
ATOM 1064 O O . ILE A 1 128 ? 30.478 -2.532 -6.712 1.00 71.25 128 ILE A O 1
ATOM 1068 N N . GLU A 1 129 ? 28.312 -2.322 -7.264 1.00 67.19 129 GLU A N 1
ATOM 1069 C CA . GLU A 1 129 ? 28.468 -2.888 -8.616 1.00 67.19 129 GLU A CA 1
ATOM 1070 C C . GLU A 1 129 ? 29.398 -2.030 -9.489 1.00 67.19 129 GLU A C 1
ATOM 1072 O O . GLU A 1 129 ? 30.349 -2.550 -10.070 1.00 67.19 129 GLU A O 1
ATOM 1077 N N . VAL A 1 130 ? 29.195 -0.706 -9.513 1.00 70.56 130 VAL A N 1
ATOM 1078 C CA . VAL A 1 130 ? 30.025 0.223 -10.3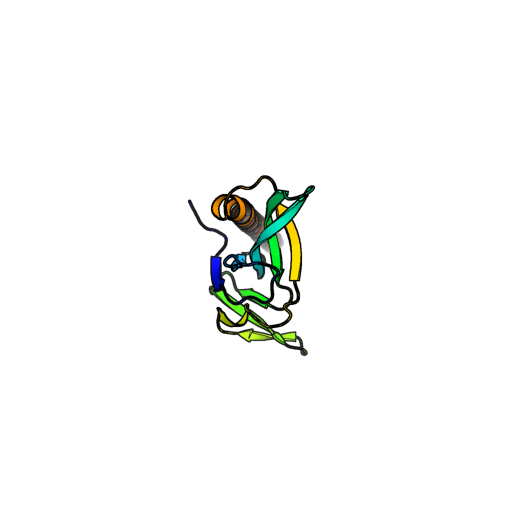03 1.00 70.56 130 VAL A CA 1
ATOM 1079 C C . VAL A 1 130 ? 31.485 0.214 -9.846 1.00 70.56 130 VAL A C 1
ATOM 1081 O O . VAL A 1 130 ? 32.395 0.238 -10.678 1.00 70.56 130 VAL A O 1
ATOM 1084 N N . ASP A 1 131 ? 31.730 0.167 -8.538 1.00 69.31 131 ASP A N 1
ATOM 1085 C CA . ASP A 1 131 ? 33.089 0.117 -7.996 1.00 69.31 131 ASP A CA 1
ATOM 1086 C C . ASP A 1 131 ? 33.788 -1.209 -8.348 1.00 69.31 131 ASP A C 1
ATOM 1088 O O . ASP A 1 131 ? 34.973 -1.215 -8.690 1.00 69.31 131 ASP A O 1
ATOM 1092 N N . THR A 1 132 ? 33.046 -2.321 -8.355 1.00 69.75 132 THR A N 1
ATOM 1093 C CA . THR A 1 132 ? 33.571 -3.649 -8.716 1.00 69.75 132 THR A CA 1
ATOM 1094 C C . THR A 1 132 ? 33.934 -3.731 -10.202 1.00 69.75 132 THR A C 1
ATOM 1096 O O . THR A 1 132 ? 35.029 -4.186 -10.542 1.00 69.75 132 THR A O 1
ATOM 1099 N N . ASP A 1 133 ? 33.069 -3.227 -11.087 1.00 68.69 133 ASP A N 1
ATOM 1100 C CA . ASP A 1 133 ? 33.314 -3.209 -12.535 1.00 68.69 133 ASP A CA 1
ATOM 1101 C C . ASP A 1 133 ? 34.537 -2.346 -12.894 1.00 68.69 133 ASP A C 1
ATOM 1103 O O . ASP A 1 133 ? 35.362 -2.722 -13.735 1.00 68.69 133 ASP A O 1
ATOM 1107 N N . ASN A 1 134 ? 34.701 -1.205 -12.216 1.00 69.75 134 ASN A N 1
ATOM 1108 C CA . ASN A 1 134 ? 35.849 -0.317 -12.401 1.00 69.75 134 ASN A CA 1
ATOM 1109 C C . ASN A 1 134 ? 37.164 -0.939 -11.901 1.00 69.75 134 ASN 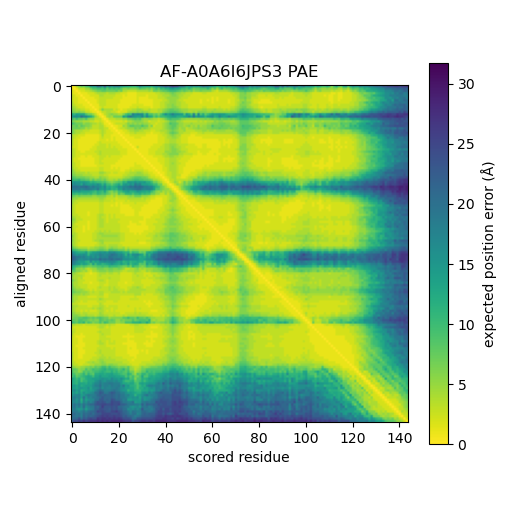A C 1
ATOM 1111 O O . ASN A 1 134 ? 38.206 -0.772 -12.543 1.00 69.75 134 ASN A O 1
ATOM 1115 N N . GLU A 1 135 ? 37.145 -1.676 -10.786 1.00 69.44 135 GLU A N 1
ATOM 1116 C CA . GLU A 1 135 ? 38.317 -2.431 -10.331 1.00 69.44 135 GLU A CA 1
ATOM 1117 C C . GLU A 1 135 ? 38.711 -3.539 -11.317 1.00 69.44 135 GLU A C 1
ATOM 1119 O O . GLU A 1 135 ? 39.900 -3.727 -11.590 1.00 69.44 135 GLU A O 1
ATOM 1124 N N . GLU A 1 136 ? 37.744 -4.268 -11.877 1.00 69.12 136 GLU A N 1
ATOM 1125 C CA . GLU A 1 136 ? 38.021 -5.364 -12.808 1.00 69.12 136 GLU A CA 1
ATOM 1126 C C . GLU A 1 136 ? 38.565 -4.856 -14.155 1.00 69.12 136 GLU A C 1
ATOM 1128 O O . GLU A 1 136 ? 39.500 -5.440 -14.714 1.00 69.12 136 GLU A O 1
ATOM 1133 N N . LEU A 1 137 ? 38.040 -3.727 -14.646 1.00 68.19 137 LEU A N 1
ATOM 1134 C CA . LEU A 1 137 ? 38.559 -3.028 -15.825 1.00 68.19 137 LEU A CA 1
ATOM 1135 C C . LEU A 1 137 ? 39.999 -2.547 -15.614 1.00 68.19 137 LEU A C 1
ATOM 1137 O O . LEU A 1 137 ? 40.841 -2.783 -16.480 1.00 68.19 137 LEU A O 1
ATOM 1141 N N . ASN A 1 138 ? 40.306 -1.950 -14.457 1.00 66.56 138 ASN A N 1
ATOM 1142 C CA . ASN A 1 138 ? 41.657 -1.480 -14.129 1.00 66.56 138 ASN A CA 1
ATOM 1143 C C . ASN A 1 138 ? 42.675 -2.622 -13.979 1.00 66.56 138 ASN A C 1
ATOM 1145 O O . ASN A 1 138 ? 43.844 -2.461 -14.327 1.00 66.56 138 ASN A O 1
ATOM 1149 N N . ARG A 1 139 ? 42.257 -3.800 -13.497 1.00 69.56 139 ARG A N 1
ATOM 1150 C CA . ARG A 1 139 ? 43.139 -4.980 -13.432 1.00 69.56 139 ARG A CA 1
ATOM 1151 C C . ARG A 1 139 ? 43.457 -5.546 -14.816 1.00 69.56 139 ARG A C 1
ATOM 1153 O O . ARG A 1 139 ? 44.591 -5.955 -15.041 1.00 69.56 139 ARG A O 1
ATOM 1160 N N . LYS A 1 140 ? 42.494 -5.546 -15.745 1.00 69.25 140 LYS A N 1
ATOM 1161 C CA . LYS A 1 140 ? 42.686 -6.040 -17.124 1.00 69.25 140 LYS A CA 1
ATOM 1162 C C . LYS A 1 140 ? 43.580 -5.121 -17.962 1.00 69.25 140 LYS A C 1
ATOM 1164 O O . LYS A 1 140 ? 44.346 -5.619 -18.784 1.00 69.25 140 LYS A O 1
ATOM 1169 N N . SER A 1 141 ? 43.520 -3.807 -17.746 1.00 66.19 141 SER A N 1
ATOM 1170 C CA . SER A 1 141 ? 44.374 -2.829 -18.439 1.00 66.19 141 SER A CA 1
ATOM 1171 C C . SER A 1 141 ? 45.793 -2.723 -17.868 1.00 66.19 141 SER A C 1
ATOM 1173 O O . SER A 1 141 ? 46.683 -2.274 -18.578 1.00 66.19 141 SER A O 1
ATOM 1175 N N . ALA A 1 142 ? 46.034 -3.180 -16.634 1.00 64.69 142 ALA A N 1
ATOM 1176 C CA . ALA A 1 142 ? 47.373 -3.252 -16.038 1.00 64.69 142 ALA A CA 1
ATOM 1177 C C . ALA A 1 142 ? 48.155 -4.539 -16.390 1.00 64.69 142 ALA A C 1
ATOM 1179 O O . ALA A 1 142 ? 49.339 -4.638 -16.072 1.00 64.69 142 ALA A O 1
ATOM 1180 N N . SER A 1 143 ? 47.505 -5.532 -17.009 1.00 60.66 143 SER A N 1
ATOM 1181 C CA . SER A 1 143 ? 48.098 -6.829 -17.382 1.00 60.66 143 SER A CA 1
ATOM 1182 C C . SER A 1 143 ? 48.411 -6.991 -18.879 1.00 60.66 143 SER A C 1
ATOM 1184 O O . SER A 1 143 ? 48.763 -8.094 -19.297 1.00 60.66 143 SER A O 1
ATOM 1186 N N . ALA A 1 144 ? 48.246 -5.931 -19.677 1.00 52.09 144 ALA A N 1
ATOM 1187 C CA . ALA A 1 144 ? 48.555 -5.871 -21.111 1.00 52.09 144 ALA A CA 1
ATOM 1188 C C . ALA A 1 144 ? 49.756 -4.950 -21.361 1.00 52.09 144 ALA A C 1
ATOM 1190 O O . ALA A 1 144 ? 50.555 -5.274 -22.267 1.00 52.09 144 ALA A O 1
#

Sequence (144 aa):
MESFARLIHKSYMTYLPTKMPVQFYGLPDGKVYILYAKFFKVGYEKSGLEFVIAEHEEFSFDYEKGQLIQYDSSMNKIHVYSETVDKPNPKIKIIKVFRSTKSFAEAFEHLNEKAKKILKNNIQEKQIEVDTDNEELNRKSASA

Mean predicted aligned error: 7.83 Å

Secondary structure (DSSP, 8-state):
----SEEEEEESS-SSS-SSPEEEEE-TTSEEEEEEEEEEE-SSS-EEEEEEEEEEEEEEEETTTTEEEEEPTT--EEEE-GGGGS-SS--EEEEEEESS--SHHHHHHHHHHHHHHHHHHHHHHHHHHHHHHHHHHHHHHS--

Organism: NCBI:txid2681766

Radius of gyration: 19.89 Å; Cα contacts (8 Å, |Δi|>4): 247; chains: 1; bounding box: 68×32×46 Å

Foldseek 3Di:
DDFLWAWLDWDCPAPDQDNFIKTWTAFPVFWIKIWDKHWDDPDVVDIAIKIWIKTFPQWTAPSVVRWIWGQDPVRDTDTDHSCVSRDPPTDIGTDDMGRPDDDPVVVSVVVRVVRVVSVVVVVVVVVVVVVVVVVVVVVVVVVD

Nearest PDB structures (foldseek):
  1aq3-assembly1_A  TM=3.719E-01  e=3.891E-01  Escherichia phage MS2
  1hbq-assembly1_A  TM=3.209E-01  e=1.224E+00  Bos taurus
  1kt5-assembly1_A  TM=3.194E-01  e=1.365E+00  Bos taurus
  1aqb-assembly1_A  TM=3.234E-01  e=2.355E+00  Sus scrofa domesticus
  1fr5-assembly1_A  TM=3.414E-01  e=8.724E+00  Enterobacteria phage fr

Solvent-accessible surface area (backbone atoms only — not comparable to full-atom values): 8174 Å² total; per-residue (Å²): 134,90,78,52,44,40,82,58,38,76,44,77,85,58,78,56,89,46,96,49,59,35,38,32,28,33,24,69,84,34,39,28,34,35,41,36,44,30,78,44,80,76,55,90,98,38,74,45,56,28,38,35,38,26,39,36,76,54,40,34,18,44,58,89,80,69,39,42,27,36,59,42,101,84,67,48,78,40,81,50,64,52,68,66,79,68,45,82,83,70,59,66,46,81,74,46,76,36,68,86,52,88,46,70,67,62,54,42,49,60,51,28,52,52,23,45,51,48,50,54,50,56,51,51,53,53,51,54,54,54,54,49,55,53,52,54,52,54,54,58,68,73,74,115